Protein AF-A0A3C0Y3P7-F1 (afdb_monomer_lite)

pLDDT: mean 92.3, std 6.3, range [65.25, 98.69]

Secondary structure (DSSP, 8-state):
-PPPHHHHHHHHHHHHHTHHHHHHHHHHHHHHHTSPPHHHHS-HHHHHHHHTTS-HHHHHHHHTS---EEEEEE---SS-TTTGGGGTHHHHHHHHHHHTT-EEEEEEE-----HHHHTTS--

Radius of gyration: 20.38 Å; chains: 1; bounding box: 51×32×53 Å

Foldseek 3Di:
DDDDPVVVVVVVVCCVVCVVVVVVVVVVVVVVVPDDQPLVVDDPVVLCVVPVPDDPVLNCLCNPVVAAEAEDEAQADPPDPVRPVVPCVQVVVQVVLVVVSYGYDHPYYDHDDDCVVQVPHDD

Sequence (123 aa):
MALHSAVSDITARISERSRPTRSAYLEQLRAASTRAPSVDRMGCANLAHAVAGIPLDDRFKIVTQHAPNIGIVTAYNDMLSAHAPLQSYPALIKDEARKLGATAQVAGGVPAMCDGVTQGTSG

Structure (mmCIF, N/CA/C/O backbone):
data_AF-A0A3C0Y3P7-F1
#
_entry.id   AF-A0A3C0Y3P7-F1
#
loop_
_atom_site.group_PDB
_atom_site.id
_atom_site.type_symbol
_atom_site.label_atom_id
_atom_site.label_alt_id
_atom_site.label_comp_id
_atom_site.label_asym_id
_atom_site.label_entity_id
_atom_site.label_seq_id
_atom_site.pdbx_PDB_ins_code
_atom_site.Cartn_x
_atom_site.Cartn_y
_atom_site.Cartn_z
_atom_site.occupancy
_atom_site.B_iso_or_equiv
_atom_site.auth_seq_id
_atom_site.auth_comp_id
_atom_site.auth_asym_id
_atom_site.auth_atom_id
_atom_site.pdbx_PDB_model_num
ATOM 1 N N . MET A 1 1 ? -34.284 -4.972 5.396 1.00 65.25 1 MET A N 1
ATOM 2 C CA . MET A 1 1 ? -34.337 -4.724 6.855 1.00 65.25 1 MET A CA 1
ATOM 3 C C . MET A 1 1 ? -34.124 -3.240 7.092 1.00 65.25 1 MET A C 1
ATOM 5 O O . MET A 1 1 ? -33.280 -2.668 6.414 1.00 6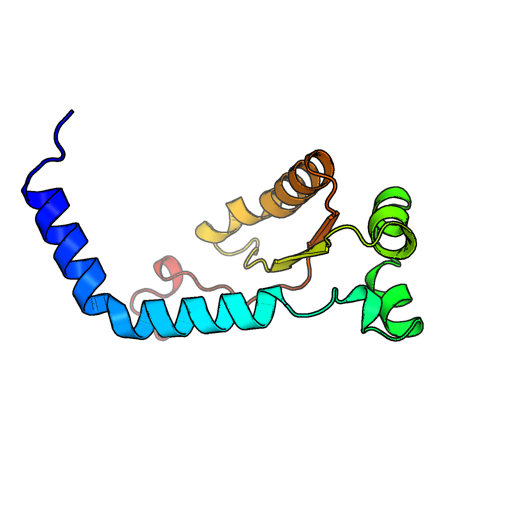5.25 1 MET A O 1
ATOM 9 N N . ALA A 1 2 ? -34.896 -2.618 7.984 1.00 82.50 2 ALA A N 1
ATOM 10 C CA . ALA A 1 2 ? -34.670 -1.225 8.367 1.00 82.50 2 ALA A CA 1
ATOM 11 C C . ALA A 1 2 ? -33.419 -1.124 9.257 1.00 82.50 2 ALA A C 1
ATOM 13 O O . ALA A 1 2 ? -33.200 -1.990 10.105 1.00 82.50 2 ALA A O 1
ATOM 14 N N . LEU A 1 3 ? -32.589 -0.098 9.042 1.00 89.69 3 LEU A N 1
ATOM 15 C CA . LEU A 1 3 ? -31.421 0.168 9.883 1.00 89.69 3 LEU A CA 1
ATOM 16 C C . LEU A 1 3 ? -31.889 0.550 11.299 1.00 89.69 3 LEU A C 1
ATOM 18 O O . LEU A 1 3 ? -32.868 1.278 11.447 1.00 89.69 3 LEU A O 1
ATOM 22 N N . HIS A 1 4 ? -31.188 0.094 12.339 1.00 97.06 4 HIS A N 1
ATOM 23 C CA . HIS A 1 4 ? -31.485 0.491 13.718 1.00 97.06 4 HIS A CA 1
ATOM 24 C C . HIS A 1 4 ? -31.336 2.016 13.876 1.00 97.06 4 HIS A C 1
ATOM 26 O O . HIS A 1 4 ? -30.327 2.578 13.446 1.00 97.06 4 HIS A O 1
ATOM 32 N N . SER A 1 5 ? -32.298 2.679 14.527 1.00 96.19 5 SER A N 1
ATOM 33 C CA . SER A 1 5 ? -32.368 4.150 14.633 1.00 96.19 5 SER A CA 1
ATOM 34 C C . SER A 1 5 ? -31.070 4.773 15.149 1.00 96.19 5 SER A C 1
ATOM 36 O O . SER A 1 5 ? -30.494 5.631 14.493 1.00 96.19 5 SER A O 1
ATOM 38 N N . ALA A 1 6 ? -30.526 4.242 16.246 1.00 97.38 6 ALA A N 1
ATOM 39 C CA . ALA A 1 6 ? -29.257 4.716 16.798 1.00 97.38 6 ALA A CA 1
ATOM 40 C C . ALA A 1 6 ? -28.087 4.670 15.792 1.00 97.38 6 ALA A C 1
ATOM 42 O O . ALA A 1 6 ? -27.268 5.584 15.764 1.00 97.38 6 ALA A O 1
ATOM 43 N N . VAL A 1 7 ? -28.005 3.634 14.946 1.00 97.50 7 VAL A N 1
ATOM 44 C CA . VAL A 1 7 ? -26.952 3.539 13.920 1.00 97.50 7 VAL A CA 1
ATOM 45 C C . VAL A 1 7 ? -27.159 4.625 12.868 1.00 97.50 7 VAL A C 1
ATOM 47 O O . VAL A 1 7 ? -26.206 5.315 12.521 1.00 97.50 7 VAL A O 1
ATOM 50 N N . SER A 1 8 ? -28.402 4.827 12.423 1.00 97.31 8 SER A N 1
ATOM 51 C CA . SER A 1 8 ? -28.755 5.888 11.473 1.00 97.31 8 SER A CA 1
ATOM 52 C C . SER A 1 8 ? -28.370 7.275 11.999 1.00 97.31 8 SER A C 1
ATOM 54 O O . SER A 1 8 ? -27.670 8.027 11.316 1.00 97.31 8 SER A O 1
ATOM 56 N N . ASP A 1 9 ? -28.754 7.590 13.236 1.00 97.88 9 ASP A N 1
ATOM 57 C CA . ASP A 1 9 ? -28.520 8.902 13.847 1.00 97.88 9 ASP A CA 1
ATOM 58 C C . ASP A 1 9 ? -27.023 9.172 14.059 1.00 97.88 9 ASP A C 1
ATOM 60 O O . ASP A 1 9 ? -26.519 10.267 13.786 1.00 97.88 9 ASP A O 1
ATOM 64 N N . ILE A 1 10 ? -26.275 8.156 14.502 1.00 98.12 10 ILE A N 1
ATOM 65 C CA . ILE A 1 10 ? -24.825 8.261 14.694 1.00 98.12 10 ILE A CA 1
ATOM 66 C C . ILE A 1 10 ? -24.112 8.436 13.352 1.00 98.12 10 ILE A C 1
ATOM 68 O O . ILE A 1 10 ? -23.232 9.296 13.251 1.00 98.12 10 ILE A O 1
ATOM 72 N N . THR A 1 11 ? -24.486 7.670 12.323 1.00 97.88 11 THR A N 1
ATOM 73 C CA . THR A 1 11 ? -23.920 7.816 10.977 1.00 97.88 11 THR A CA 1
ATOM 74 C C . THR A 1 11 ? -24.171 9.219 10.437 1.00 97.88 11 THR A C 1
ATOM 76 O O . THR A 1 11 ? -23.216 9.864 10.006 1.00 97.88 11 THR A O 1
ATOM 79 N N . ALA A 1 12 ? -25.400 9.736 10.543 1.00 97.94 12 ALA A N 1
ATOM 80 C CA . ALA A 1 12 ? -25.735 11.092 10.108 1.00 97.94 12 ALA A CA 1
ATOM 81 C C . ALA A 1 12 ? -24.883 12.151 10.827 1.00 97.94 12 ALA A C 1
ATOM 83 O O . ALA A 1 12 ? -24.303 13.032 10.188 1.00 97.94 12 ALA A O 1
ATOM 84 N N . ARG A 1 13 ? -24.718 12.018 12.148 1.00 98.50 13 ARG A N 1
ATOM 85 C CA . ARG A 1 13 ? -23.888 12.931 12.945 1.00 98.50 13 ARG A CA 1
ATOM 86 C C . ARG A 1 13 ? -22.411 12.892 12.543 1.00 98.50 13 ARG A C 1
ATOM 88 O O . ARG A 1 13 ? -21.764 13.939 12.502 1.00 98.50 13 ARG A O 1
ATOM 95 N N . ILE A 1 14 ? -21.863 11.709 12.254 1.00 98.50 14 ILE A N 1
ATOM 96 C CA . ILE A 1 14 ? -20.484 11.568 11.761 1.00 98.50 14 ILE A CA 1
ATOM 97 C C . ILE A 1 14 ? -20.357 12.204 10.376 1.00 98.50 14 ILE A C 1
ATOM 99 O O . ILE A 1 14 ? -19.423 12.973 10.157 1.00 98.50 14 ILE A O 1
ATOM 103 N N . SER A 1 15 ? -21.295 11.926 9.468 1.00 98.31 15 SER A N 1
ATOM 104 C CA . SER A 1 15 ? -21.297 12.488 8.117 1.00 98.31 15 SER A CA 1
ATOM 105 C C . SER A 1 15 ? -21.321 14.014 8.128 1.00 98.31 15 SER A C 1
ATOM 107 O O . SER A 1 15 ? -20.520 14.619 7.417 1.00 98.31 15 SER A O 1
ATOM 109 N N . GLU A 1 16 ? -22.168 14.631 8.957 1.00 98.56 16 GLU A N 1
ATOM 110 C CA . GLU A 1 16 ? -22.258 16.092 9.050 1.00 98.56 16 GLU A CA 1
ATOM 111 C C . GLU A 1 16 ? -20.983 16.698 9.646 1.00 98.56 16 GLU A C 1
ATOM 113 O O . GLU A 1 16 ? -20.352 17.563 9.039 1.00 98.56 16 GLU A O 1
ATOM 118 N N . ARG A 1 17 ? -20.514 16.173 10.786 1.00 98.56 17 ARG A N 1
ATOM 119 C CA . ARG A 1 17 ? -19.285 16.660 11.435 1.00 98.56 17 ARG A CA 1
ATOM 120 C C . ARG A 1 17 ? -18.053 16.524 10.534 1.00 98.56 17 ARG A C 1
ATOM 122 O O . ARG A 1 17 ? -17.166 17.372 10.567 1.00 98.56 17 ARG A O 1
ATOM 129 N N . SER A 1 18 ? -17.973 15.452 9.750 1.00 98.62 18 SER A N 1
ATOM 130 C CA . SER A 1 18 ? -16.846 15.186 8.852 1.00 98.62 18 SER A CA 1
ATOM 131 C C . SER A 1 18 ? -17.000 15.835 7.474 1.00 98.62 18 SER A C 1
ATOM 133 O O . SER A 1 18 ? -16.101 15.691 6.647 1.00 98.62 18 SER A O 1
ATOM 135 N N . ARG A 1 19 ? -18.102 16.543 7.193 1.00 98.69 19 ARG A N 1
ATOM 136 C CA . ARG A 1 19 ? -18.413 17.060 5.852 1.00 98.69 19 ARG A CA 1
ATOM 137 C C . ARG A 1 19 ? -17.297 17.930 5.256 1.00 98.69 19 ARG A C 1
ATOM 139 O O . ARG A 1 19 ? -16.937 17.666 4.104 1.00 98.69 19 ARG A O 1
ATOM 146 N N . PRO A 1 20 ? -16.683 18.887 5.985 1.00 98.44 20 PRO A N 1
ATOM 147 C CA . PRO A 1 20 ? -15.616 19.716 5.422 1.00 98.44 20 PRO A CA 1
ATOM 148 C C . PRO A 1 20 ? -14.358 18.905 5.080 1.00 98.44 20 PRO A C 1
ATOM 150 O O . PRO A 1 20 ? -13.857 18.977 3.959 1.00 98.44 20 PRO A O 1
ATOM 153 N N . THR A 1 21 ? -13.881 18.063 6.005 1.00 98.31 21 THR A N 1
ATOM 154 C CA . THR A 1 21 ? -12.651 17.275 5.812 1.00 98.31 21 THR A CA 1
ATOM 155 C C . THR A 1 21 ? -12.833 16.172 4.776 1.00 98.31 21 THR A C 1
ATOM 157 O O . THR A 1 21 ? -11.951 15.945 3.948 1.00 98.31 21 THR A O 1
ATOM 160 N N . ARG A 1 22 ? -14.003 15.522 4.754 1.00 98.31 22 ARG A N 1
ATOM 161 C CA . ARG A 1 22 ? -14.338 14.529 3.731 1.00 98.31 22 ARG A CA 1
ATOM 162 C C . ARG A 1 22 ? -14.400 15.160 2.345 1.00 98.31 22 ARG A C 1
ATOM 164 O O . ARG A 1 22 ? -13.911 14.548 1.401 1.00 98.31 22 ARG A O 1
ATOM 171 N N . SER A 1 23 ? -14.967 16.359 2.221 1.00 98.38 23 SER A N 1
ATOM 172 C CA . SER A 1 23 ? -15.044 17.064 0.936 1.00 98.38 23 SER A CA 1
ATOM 173 C C . SER A 1 23 ? -13.653 17.418 0.411 1.00 98.38 23 SER A C 1
ATOM 175 O O . SER A 1 23 ? -13.342 17.068 -0.725 1.00 98.38 23 SER A O 1
ATOM 177 N N . ALA A 1 24 ? -12.792 17.990 1.260 1.00 98.12 24 ALA A N 1
ATOM 178 C CA . ALA A 1 24 ? -11.406 18.298 0.903 1.00 98.12 24 ALA A CA 1
ATOM 179 C C . ALA A 1 24 ? -10.619 17.041 0.485 1.00 98.12 24 ALA A C 1
ATOM 181 O O . ALA A 1 24 ? -9.916 17.041 -0.524 1.00 98.12 24 ALA A O 1
ATOM 182 N N . TYR A 1 25 ? -10.783 15.932 1.212 1.00 97.81 25 TYR A N 1
ATOM 183 C CA . TYR A 1 25 ? -10.161 14.655 0.856 1.00 97.81 25 TYR A CA 1
ATOM 184 C C . TYR A 1 25 ? -10.635 14.130 -0.509 1.00 97.81 25 TYR A C 1
ATOM 186 O O . TYR A 1 25 ? -9.828 13.706 -1.335 1.00 97.81 25 TYR A O 1
ATOM 194 N N . LEU A 1 26 ? -11.944 14.173 -0.775 1.00 97.31 26 LEU A N 1
ATOM 195 C CA . LEU A 1 26 ? -12.498 13.725 -2.055 1.00 97.31 26 LEU A CA 1
ATOM 196 C C . LEU A 1 26 ? -12.049 14.609 -3.224 1.00 97.31 26 LEU A C 1
ATOM 198 O O . LEU A 1 26 ? -11.858 14.100 -4.326 1.00 97.31 26 LEU A O 1
ATOM 202 N N . GLU A 1 27 ? -11.862 15.908 -3.004 1.00 96.75 27 GLU A N 1
ATOM 203 C CA . GLU A 1 27 ? -11.303 16.813 -4.008 1.00 96.75 27 GLU A CA 1
ATOM 204 C C . GLU A 1 27 ? -9.858 16.444 -4.364 1.00 96.75 27 GLU A C 1
ATOM 206 O O . GLU A 1 27 ? -9.536 16.320 -5.547 1.00 96.75 27 GLU A O 1
ATOM 211 N N . GLN A 1 28 ? -9.022 1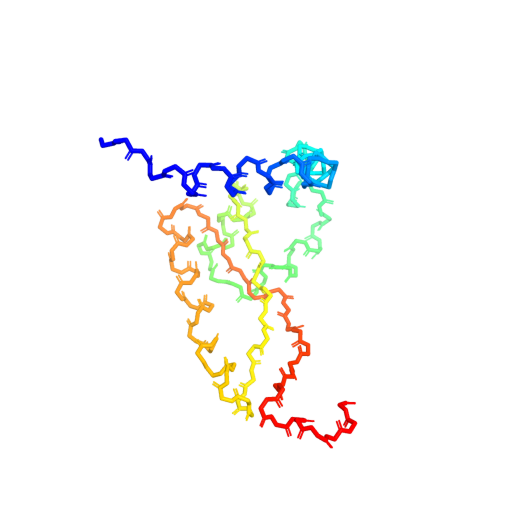6.147 -3.364 1.00 96.00 28 GLN A N 1
ATOM 212 C CA . GLN A 1 28 ? -7.662 15.648 -3.597 1.00 96.00 28 GLN A CA 1
ATOM 213 C C . GLN A 1 28 ? -7.662 14.339 -4.393 1.00 96.00 28 GLN A C 1
ATOM 215 O O . GLN A 1 28 ? -6.869 14.187 -5.322 1.00 96.00 28 GLN A O 1
ATOM 220 N N . LEU A 1 29 ? -8.574 13.408 -4.084 1.00 95.38 29 LEU A N 1
ATOM 221 C CA . LEU A 1 29 ? -8.707 12.163 -4.846 1.00 95.38 29 LEU A CA 1
ATOM 222 C C . LEU A 1 29 ? -9.114 12.412 -6.300 1.00 95.38 29 LEU A C 1
ATOM 224 O O . LEU A 1 29 ? -8.546 11.793 -7.198 1.00 95.38 29 LEU A O 1
ATOM 228 N N . ARG A 1 30 ? -10.059 13.326 -6.552 1.00 94.31 30 ARG A N 1
ATOM 229 C CA . ARG A 1 30 ? -10.450 13.693 -7.922 1.00 94.31 30 ARG A CA 1
ATOM 230 C C . ARG A 1 30 ? -9.268 14.281 -8.687 1.00 94.31 30 ARG A C 1
ATOM 232 O O . ARG A 1 30 ? -8.990 13.822 -9.791 1.00 94.31 30 ARG A O 1
ATOM 239 N N . ALA A 1 31 ? -8.532 15.213 -8.082 1.00 91.75 31 ALA A N 1
ATOM 240 C CA . ALA A 1 31 ? -7.340 15.801 -8.691 1.00 91.75 31 ALA A CA 1
ATOM 241 C C . ALA A 1 31 ? -6.237 14.758 -8.955 1.00 91.75 31 ALA A C 1
ATOM 243 O O . ALA A 1 31 ? -5.555 14.813 -9.975 1.00 91.75 31 ALA A O 1
ATOM 244 N N . ALA A 1 32 ? -6.070 13.778 -8.065 1.00 88.44 32 ALA A N 1
ATOM 245 C CA . ALA A 1 32 ? -5.115 12.690 -8.260 1.00 88.44 32 ALA A CA 1
ATOM 246 C C . ALA A 1 32 ? -5.559 11.705 -9.354 1.00 88.44 32 ALA A C 1
ATOM 248 O O . ALA A 1 32 ? -4.713 11.199 -10.087 1.00 88.44 32 ALA A O 1
ATOM 249 N N . SER A 1 33 ? -6.865 11.451 -9.488 1.00 87.88 33 SER A N 1
ATOM 250 C CA . SER A 1 33 ? -7.413 10.487 -10.454 1.00 87.88 33 SER A CA 1
ATOM 251 C C . SER A 1 33 ? -7.233 10.899 -11.915 1.00 87.88 33 SER A C 1
ATOM 253 O O . SER A 1 33 ? -7.188 10.041 -12.790 1.00 87.88 33 SER A O 1
ATOM 255 N N . THR A 1 34 ? -7.095 12.199 -12.185 1.00 84.88 34 THR A N 1
ATOM 256 C CA . THR A 1 34 ? -6.855 12.733 -13.534 1.00 84.88 34 THR A CA 1
ATOM 257 C C . THR A 1 34 ? -5.368 12.848 -13.870 1.00 84.88 34 THR A C 1
ATOM 259 O O . THR A 1 34 ? -5.007 13.240 -14.981 1.00 84.88 34 THR A O 1
ATOM 262 N N . ARG A 1 35 ? -4.477 12.514 -12.929 1.00 81.69 35 ARG A N 1
ATOM 263 C CA . ARG A 1 35 ? -3.032 12.568 -13.140 1.00 81.69 35 ARG A CA 1
ATOM 264 C C . ARG A 1 35 ? -2.597 11.392 -14.010 1.00 81.69 35 ARG A C 1
ATOM 266 O O . ARG A 1 35 ? -2.898 10.247 -13.692 1.00 81.69 35 ARG A O 1
ATOM 273 N N . ALA A 1 36 ? -1.817 11.674 -15.054 1.00 80.50 36 ALA A N 1
ATOM 274 C CA . ALA A 1 36 ? -1.252 10.625 -15.899 1.00 80.50 36 ALA A CA 1
ATOM 275 C C . ALA A 1 36 ? -0.479 9.579 -15.060 1.00 80.50 36 ALA A C 1
ATOM 277 O O . ALA A 1 36 ? 0.136 9.944 -14.039 1.00 80.50 36 ALA A O 1
ATOM 278 N N . PRO A 1 37 ? -0.471 8.300 -15.470 1.00 78.94 37 PRO A N 1
ATOM 279 C CA . PRO A 1 37 ? 0.350 7.260 -14.859 1.00 78.94 37 PRO A CA 1
ATOM 280 C C . PRO A 1 37 ? 1.804 7.703 -14.644 1.00 78.94 37 PRO A C 1
ATOM 282 O O . PRO A 1 37 ? 2.340 8.553 -15.356 1.00 78.94 37 PRO A O 1
ATOM 285 N N . SER A 1 38 ? 2.459 7.166 -13.612 1.00 76.25 38 SER A N 1
ATOM 286 C CA . SER A 1 38 ? 3.862 7.504 -13.327 1.00 76.25 38 SER A CA 1
ATOM 287 C C . SER A 1 38 ? 4.789 7.111 -14.477 1.00 76.25 38 SER A C 1
ATOM 289 O O . SER A 1 38 ? 5.706 7.868 -14.778 1.00 76.25 38 SER A O 1
ATOM 291 N N . VAL A 1 39 ? 4.511 5.987 -15.144 1.00 79.06 39 VAL A N 1
ATOM 292 C CA . VAL A 1 39 ? 5.283 5.487 -16.293 1.00 79.06 39 VAL A CA 1
ATOM 293 C C . VAL A 1 39 ? 5.347 6.494 -17.444 1.00 79.06 39 VAL A C 1
ATOM 295 O O . VAL A 1 39 ? 6.413 6.667 -18.019 1.00 79.06 39 VAL A O 1
ATOM 298 N N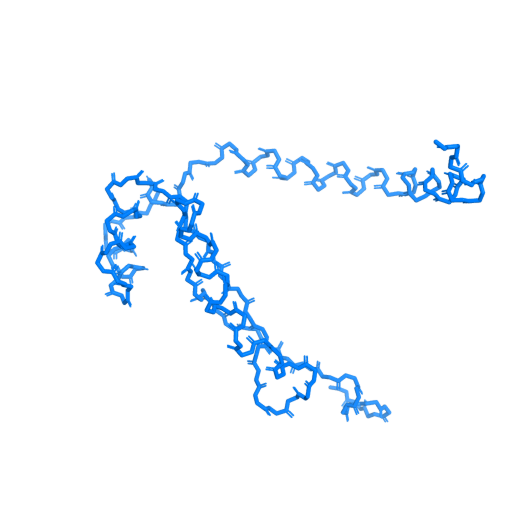 . ASP A 1 40 ? 4.272 7.252 -17.681 1.00 80.44 40 ASP A N 1
ATOM 299 C CA . ASP A 1 40 ? 4.205 8.270 -18.742 1.00 80.44 40 ASP A CA 1
ATOM 300 C C . ASP A 1 40 ? 4.934 9.572 -18.374 1.00 80.44 40 ASP A C 1
ATOM 302 O O . ASP A 1 40 ? 5.164 10.436 -19.217 1.00 80.44 40 ASP A O 1
ATOM 306 N N . ARG A 1 41 ? 5.270 9.751 -17.090 1.00 80.50 41 ARG A N 1
ATOM 307 C CA . ARG A 1 41 ? 5.871 10.983 -16.551 1.00 80.50 41 ARG A CA 1
ATOM 308 C C . ARG A 1 41 ? 7.322 10.813 -16.109 1.00 80.50 41 ARG A C 1
ATOM 310 O O . ARG A 1 41 ? 7.963 11.799 -15.752 1.00 80.50 41 ARG A O 1
ATOM 317 N N . MET A 1 42 ? 7.831 9.585 -16.063 1.00 82.56 42 MET A N 1
ATOM 318 C CA . MET A 1 42 ? 9.190 9.278 -15.620 1.00 82.56 42 MET A CA 1
ATOM 319 C C . MET A 1 42 ? 10.146 9.222 -16.813 1.00 82.56 42 MET A C 1
ATOM 321 O O . MET A 1 42 ? 9.836 8.636 -17.842 1.00 82.56 42 MET A O 1
ATOM 325 N N . GLY A 1 43 ? 11.348 9.785 -16.661 1.00 86.00 43 GLY A N 1
ATOM 326 C CA . GLY A 1 43 ? 12.418 9.582 -17.640 1.00 86.00 43 GLY A CA 1
ATOM 327 C C . GLY A 1 43 ? 12.843 8.110 -17.713 1.00 86.00 43 GLY A C 1
ATOM 328 O O . GLY A 1 43 ? 12.774 7.393 -16.711 1.00 86.00 43 GLY A O 1
ATOM 329 N N . CYS A 1 44 ? 13.334 7.673 -18.876 1.00 85.75 44 CYS A N 1
ATOM 330 C CA . CYS A 1 44 ? 13.662 6.268 -19.153 1.00 85.75 44 CYS A CA 1
ATOM 331 C C . CYS A 1 44 ? 14.585 5.631 -18.101 1.00 85.75 44 CYS A C 1
ATOM 333 O O . CYS A 1 44 ? 14.363 4.491 -17.704 1.00 85.75 44 CYS A O 1
ATOM 335 N N . ALA A 1 45 ? 15.582 6.373 -17.604 1.00 88.62 45 ALA A N 1
ATOM 336 C CA . ALA A 1 45 ? 16.485 5.894 -16.556 1.00 88.62 45 ALA A CA 1
ATOM 337 C C . ALA A 1 45 ? 15.742 5.592 -15.241 1.00 88.62 45 ALA A C 1
ATOM 339 O O . ALA A 1 45 ? 15.919 4.525 -14.656 1.00 88.62 45 ALA A O 1
ATOM 340 N N . ASN A 1 46 ? 14.851 6.488 -14.809 1.00 88.62 46 ASN A N 1
ATOM 341 C CA . ASN A 1 46 ? 14.075 6.305 -13.581 1.00 88.62 46 ASN A CA 1
ATOM 342 C C . ASN A 1 46 ? 13.137 5.101 -13.695 1.00 88.62 46 ASN A C 1
ATOM 344 O O . ASN A 1 46 ? 13.015 4.325 -12.747 1.00 88.62 46 ASN A O 1
ATOM 348 N N . LEU A 1 47 ? 12.495 4.929 -14.855 1.00 88.19 47 LEU A N 1
ATOM 349 C CA . LEU A 1 47 ? 11.632 3.777 -15.101 1.00 88.19 47 LEU A CA 1
ATOM 350 C C . LEU A 1 47 ? 12.438 2.473 -15.090 1.00 88.19 47 LEU A C 1
ATOM 352 O O . LEU A 1 47 ? 12.025 1.524 -14.430 1.00 88.19 47 LEU A O 1
ATOM 356 N N . ALA A 1 48 ? 13.606 2.444 -15.741 1.00 89.56 48 ALA A N 1
ATOM 357 C CA . ALA A 1 48 ? 14.480 1.273 -15.770 1.00 89.56 48 ALA A CA 1
ATOM 358 C C . ALA A 1 48 ? 14.905 0.833 -14.361 1.00 89.56 48 ALA A C 1
ATOM 360 O O . ALA A 1 48 ? 14.787 -0.347 -14.030 1.00 89.56 48 ALA A O 1
ATOM 361 N N . HIS A 1 49 ? 15.319 1.771 -13.503 1.00 91.50 49 HIS A N 1
ATOM 362 C CA . HIS A 1 49 ? 15.659 1.465 -12.111 1.00 91.50 49 HIS A CA 1
ATOM 363 C C . HIS A 1 49 ? 14.455 0.945 -11.314 1.00 91.50 49 HIS A C 1
ATOM 365 O O . HIS A 1 49 ? 14.590 -0.026 -10.571 1.00 91.50 49 HIS A O 1
ATOM 371 N N . ALA A 1 50 ? 13.271 1.533 -11.508 1.00 89.62 50 ALA A N 1
ATOM 372 C CA . ALA A 1 50 ? 12.054 1.153 -10.790 1.00 89.62 50 ALA A CA 1
ATOM 373 C C . ALA A 1 50 ? 11.529 -0.257 -11.127 1.00 89.62 50 ALA A C 1
ATOM 375 O O . ALA A 1 50 ? 10.708 -0.792 -10.386 1.00 89.62 50 ALA A O 1
ATOM 376 N N . VAL A 1 51 ? 11.966 -0.860 -12.238 1.00 92.25 51 VAL A N 1
ATOM 377 C CA . VAL A 1 51 ? 11.493 -2.182 -12.699 1.00 92.25 51 VAL A CA 1
ATOM 378 C C . VAL A 1 51 ? 12.621 -3.201 -12.893 1.00 92.25 51 VAL A C 1
ATOM 380 O O . VAL A 1 51 ? 12.391 -4.316 -13.370 1.00 92.25 51 VAL A O 1
ATOM 383 N N . ALA A 1 52 ? 13.857 -2.852 -12.534 1.00 92.38 52 ALA A N 1
ATOM 384 C CA . ALA A 1 52 ? 15.007 -3.734 -12.719 1.00 92.38 52 ALA A CA 1
ATOM 385 C C . ALA A 1 52 ? 14.899 -5.016 -11.875 1.00 92.38 52 ALA A C 1
ATOM 387 O O . ALA A 1 52 ? 15.252 -6.093 -12.349 1.00 92.38 52 ALA A O 1
ATOM 388 N N . GLY A 1 53 ? 14.371 -4.912 -10.651 1.00 91.88 53 GLY A N 1
ATOM 389 C CA . GLY A 1 53 ? 14.316 -6.017 -9.687 1.00 91.88 53 GLY A CA 1
ATOM 390 C C . GLY A 1 53 ? 13.044 -6.872 -9.708 1.00 91.88 53 GLY A C 1
ATOM 391 O O . GLY A 1 53 ? 12.924 -7.772 -8.881 1.00 91.88 53 GLY A O 1
ATOM 392 N N . ILE A 1 54 ? 12.080 -6.596 -10.592 1.00 92.75 54 ILE A N 1
ATOM 393 C CA . ILE A 1 54 ? 10.807 -7.338 -10.642 1.00 92.75 54 ILE A CA 1
ATOM 394 C C . ILE A 1 54 ? 10.818 -8.438 -11.715 1.00 92.75 54 ILE A C 1
ATOM 396 O O . ILE A 1 54 ? 11.619 -8.357 -12.653 1.00 92.75 54 ILE A O 1
ATOM 400 N N . PRO A 1 55 ? 9.926 -9.448 -11.612 1.00 93.31 55 PRO A N 1
ATOM 401 C CA . PRO A 1 55 ? 9.763 -10.474 -12.640 1.00 93.31 55 PRO A CA 1
ATOM 402 C C . PRO A 1 55 ? 9.540 -9.881 -14.035 1.00 93.31 55 PRO A C 1
ATOM 404 O O . PRO A 1 55 ? 8.932 -8.818 -14.174 1.00 93.31 55 PRO A O 1
ATOM 407 N N . LEU A 1 56 ? 10.001 -10.586 -15.072 1.00 92.31 56 LEU A N 1
ATOM 408 C CA . LEU A 1 56 ? 9.925 -10.110 -16.457 1.00 92.31 56 LEU A CA 1
ATOM 409 C C . LEU A 1 56 ? 8.484 -9.794 -16.888 1.00 92.31 56 LEU A C 1
ATOM 411 O O . LEU A 1 56 ? 8.245 -8.751 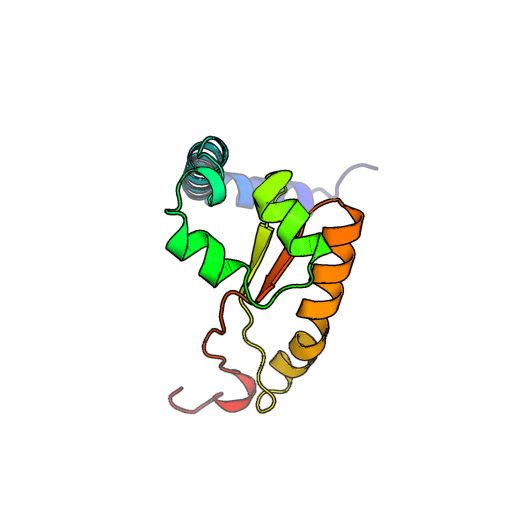-17.492 1.00 92.31 56 LEU A O 1
ATOM 415 N N . ASP A 1 57 ? 7.529 -10.643 -16.511 1.00 92.81 57 ASP A N 1
ATOM 416 C CA . ASP A 1 57 ? 6.112 -10.445 -16.830 1.00 92.81 57 ASP A CA 1
ATOM 417 C C . ASP A 1 57 ? 5.544 -9.185 -16.164 1.00 92.81 57 ASP A C 1
ATOM 419 O O . ASP A 1 57 ? 4.831 -8.408 -16.800 1.00 92.81 57 ASP A O 1
ATOM 423 N N . ASP A 1 58 ? 5.904 -8.932 -14.900 1.00 93.56 58 ASP A N 1
ATOM 424 C CA . ASP A 1 58 ? 5.502 -7.712 -14.194 1.00 93.56 58 ASP A CA 1
ATOM 425 C C . ASP A 1 58 ? 6.153 -6.479 -14.846 1.00 93.56 58 ASP A C 1
ATOM 427 O O . ASP A 1 58 ? 5.504 -5.451 -15.029 1.00 93.56 58 ASP A O 1
ATOM 431 N N . ARG A 1 59 ? 7.417 -6.581 -15.277 1.00 92.88 59 ARG A N 1
ATOM 432 C CA . ARG A 1 59 ? 8.098 -5.509 -16.019 1.00 92.88 59 ARG A CA 1
ATOM 433 C C . ARG A 1 59 ? 7.387 -5.184 -17.329 1.00 92.88 59 ARG A C 1
ATOM 435 O O . ARG A 1 59 ? 7.192 -4.007 -17.624 1.00 92.88 59 ARG A O 1
ATOM 442 N N . PHE A 1 60 ? 6.989 -6.197 -18.094 1.00 92.00 60 PHE A N 1
ATOM 443 C CA . PHE A 1 60 ? 6.260 -6.010 -19.347 1.00 92.00 60 PHE A CA 1
ATOM 444 C C . PHE A 1 60 ? 4.898 -5.339 -19.119 1.00 92.00 60 PHE A C 1
ATOM 446 O O . PHE A 1 60 ? 4.553 -4.387 -19.823 1.00 92.00 60 PHE A O 1
ATOM 453 N N . LYS A 1 61 ? 4.159 -5.764 -18.084 1.00 92.25 61 LYS A N 1
ATOM 454 C CA . LYS A 1 61 ? 2.897 -5.125 -17.677 1.00 92.25 61 LYS A CA 1
ATOM 455 C C . LYS A 1 61 ? 3.076 -3.633 -17.389 1.00 92.25 61 LYS A C 1
ATOM 457 O O . LYS A 1 61 ? 2.289 -2.820 -17.862 1.00 92.25 61 LYS A O 1
ATOM 462 N N . ILE A 1 62 ? 4.127 -3.262 -16.659 1.00 91.06 62 ILE A N 1
ATOM 463 C CA . ILE A 1 62 ? 4.382 -1.860 -16.302 1.00 91.06 62 ILE A CA 1
ATOM 464 C C . ILE A 1 62 ? 4.832 -1.043 -17.517 1.00 91.06 62 ILE A C 1
ATOM 466 O O . ILE A 1 62 ? 4.269 0.012 -17.785 1.00 91.06 62 ILE A O 1
ATOM 470 N N . VAL A 1 63 ? 5.862 -1.501 -18.232 1.00 90.56 63 VAL A N 1
ATOM 471 C CA . VAL A 1 63 ? 6.558 -0.682 -19.241 1.00 90.56 63 VAL A CA 1
ATOM 472 C C . VAL A 1 63 ? 5.850 -0.699 -20.592 1.00 90.56 63 VAL A C 1
ATOM 474 O O . VAL A 1 63 ? 5.871 0.303 -21.291 1.00 90.56 63 VAL A O 1
ATOM 477 N N . THR A 1 64 ? 5.247 -1.823 -20.983 1.00 89.06 64 THR A N 1
ATOM 478 C CA . THR A 1 64 ? 4.641 -1.975 -22.315 1.00 89.06 64 THR A CA 1
ATOM 479 C C . THR A 1 64 ? 3.127 -1.848 -22.274 1.00 89.06 64 THR A C 1
ATOM 481 O O . THR A 1 64 ? 2.546 -1.214 -23.147 1.00 89.06 64 THR A O 1
ATOM 484 N N . GLN A 1 65 ? 2.475 -2.436 -21.270 1.00 89.81 65 GLN A N 1
ATOM 485 C CA . GLN A 1 65 ? 1.011 -2.385 -21.156 1.00 89.81 65 GLN A CA 1
ATOM 486 C C . GLN A 1 65 ? 0.512 -1.191 -20.335 1.00 89.81 65 GLN A C 1
ATOM 488 O O . GLN A 1 65 ? -0.690 -0.948 -20.296 1.00 89.81 65 GLN A O 1
ATOM 493 N N . HIS A 1 66 ? 1.420 -0.467 -19.670 1.00 89.50 66 HIS A N 1
ATOM 494 C CA . HIS A 1 66 ? 1.109 0.661 -18.787 1.00 89.50 66 HIS A CA 1
ATOM 495 C C . HIS A 1 66 ? 0.064 0.283 -17.721 1.00 89.50 66 HIS A C 1
ATOM 497 O O . HIS A 1 66 ? -0.761 1.097 -17.300 1.00 89.50 66 HIS A O 1
ATOM 503 N N . ALA A 1 67 ? 0.097 -0.979 -17.280 1.00 91.31 67 ALA A N 1
ATOM 504 C CA . ALA A 1 67 ? -0.801 -1.491 -16.262 1.00 91.31 67 ALA A CA 1
ATOM 505 C C . ALA A 1 67 ? -0.531 -0.810 -14.905 1.00 91.31 67 ALA A C 1
ATOM 507 O O . ALA A 1 67 ? 0.606 -0.408 -14.625 1.00 91.31 67 ALA A O 1
ATOM 508 N N . PRO A 1 68 ? -1.543 -0.696 -14.022 1.00 90.94 68 PRO A N 1
ATOM 509 C CA . PRO A 1 68 ? -1.358 -0.101 -12.704 1.00 90.94 68 PRO A CA 1
ATOM 510 C C . PRO A 1 68 ? -0.262 -0.803 -11.895 1.00 90.94 68 PRO A C 1
ATOM 512 O O . PRO A 1 68 ? -0.265 -2.026 -11.762 1.00 90.94 68 PRO A O 1
ATOM 515 N N . ASN A 1 69 ? 0.634 -0.013 -11.299 1.00 92.81 69 ASN A N 1
ATOM 516 C CA . ASN A 1 69 ? 1.681 -0.495 -10.400 1.00 92.81 69 ASN A CA 1
ATOM 517 C C . ASN A 1 69 ? 1.505 0.102 -8.999 1.00 92.81 69 ASN A C 1
ATOM 519 O O . ASN A 1 69 ? 1.656 1.310 -8.805 1.00 92.81 69 ASN A O 1
ATOM 523 N N . ILE A 1 70 ? 1.187 -0.746 -8.025 1.00 93.81 70 ILE A N 1
ATOM 524 C CA . ILE A 1 70 ? 0.828 -0.352 -6.661 1.00 93.81 70 ILE A CA 1
ATOM 525 C C . ILE A 1 70 ? 2.075 -0.339 -5.771 1.00 93.81 70 ILE A C 1
ATOM 527 O O . ILE A 1 70 ? 2.784 -1.339 -5.649 1.00 93.81 70 ILE A O 1
ATOM 531 N N . GLY A 1 71 ? 2.327 0.787 -5.104 1.00 95.00 71 GLY A N 1
ATOM 532 C CA . GLY A 1 71 ? 3.355 0.888 -4.070 1.00 95.00 71 GLY A CA 1
ATOM 533 C C . GLY A 1 71 ? 2.850 0.357 -2.728 1.00 95.00 71 GLY A C 1
ATOM 534 O O . GLY A 1 71 ? 1.838 0.825 -2.215 1.00 95.00 71 GLY A O 1
ATOM 535 N N . ILE A 1 72 ? 3.570 -0.596 -2.145 1.00 97.38 72 ILE A N 1
ATOM 536 C CA . ILE A 1 72 ? 3.329 -1.140 -0.808 1.00 97.38 72 ILE A CA 1
ATOM 537 C C . ILE A 1 72 ? 4.286 -0.438 0.154 1.00 97.38 72 ILE A C 1
ATOM 539 O O . ILE A 1 72 ? 5.505 -0.547 0.011 1.00 97.38 72 ILE A O 1
ATOM 543 N N . VAL A 1 73 ? 3.731 0.264 1.137 1.00 97.56 73 VAL A N 1
ATOM 544 C CA . VAL A 1 73 ? 4.478 0.844 2.258 1.00 97.56 73 VAL A CA 1
ATOM 545 C C . VAL A 1 73 ? 4.192 -0.006 3.485 1.00 97.56 73 VAL A C 1
ATOM 547 O O . VAL A 1 73 ? 3.029 -0.212 3.828 1.00 97.56 73 VAL A O 1
ATOM 550 N N . THR A 1 74 ? 5.236 -0.542 4.115 1.00 97.31 74 THR A N 1
ATOM 551 C CA . THR A 1 74 ? 5.089 -1.486 5.230 1.00 97.31 74 THR A CA 1
ATOM 552 C C . THR A 1 74 ? 5.772 -0.982 6.494 1.00 97.31 74 THR A C 1
ATOM 554 O O . THR A 1 74 ? 6.850 -0.402 6.437 1.00 97.31 74 THR A O 1
ATOM 557 N N . ALA A 1 75 ? 5.153 -1.236 7.643 1.00 96.94 75 ALA A N 1
ATOM 558 C CA . ALA A 1 75 ? 5.769 -1.052 8.954 1.00 96.94 75 ALA A CA 1
ATOM 559 C C . ALA A 1 75 ? 6.331 -2.376 9.505 1.00 96.94 75 ALA A C 1
ATOM 561 O O . ALA A 1 75 ? 6.563 -2.488 10.707 1.00 96.94 75 ALA A O 1
ATOM 562 N N . TYR A 1 76 ? 6.470 -3.412 8.667 1.00 96.50 76 TYR A N 1
ATOM 563 C CA . TYR A 1 76 ? 6.994 -4.706 9.099 1.00 96.50 76 TYR A CA 1
ATOM 564 C C . TYR A 1 76 ? 8.365 -4.550 9.761 1.00 96.50 76 TYR A C 1
ATOM 566 O O . TYR A 1 76 ? 9.283 -3.953 9.203 1.00 96.50 76 TYR A O 1
ATOM 574 N N . ASN A 1 77 ? 8.480 -5.144 10.938 1.00 93.88 77 ASN A N 1
ATOM 575 C CA . ASN A 1 77 ? 9.723 -5.457 11.614 1.00 93.88 77 ASN A CA 1
ATOM 576 C C . ASN A 1 77 ? 9.483 -6.724 12.442 1.00 93.88 77 ASN A C 1
ATOM 578 O O . ASN A 1 77 ? 8.341 -7.057 12.771 1.00 93.88 77 ASN A O 1
ATOM 582 N N . ASP A 1 78 ? 10.561 -7.421 12.756 1.00 93.25 78 ASP A N 1
ATOM 583 C CA . ASP A 1 78 ? 10.586 -8.657 13.537 1.00 93.25 78 ASP A CA 1
ATOM 584 C C . ASP A 1 78 ? 10.560 -8.421 15.057 1.00 93.25 78 ASP A C 1
ATOM 586 O O . ASP A 1 78 ? 10.304 -9.350 15.819 1.00 93.25 78 ASP A O 1
ATOM 590 N N . MET A 1 79 ? 10.777 -7.181 15.506 1.00 91.44 79 MET A N 1
ATOM 591 C CA . MET A 1 79 ? 10.830 -6.822 16.924 1.00 91.44 79 MET A CA 1
ATOM 592 C C . MET A 1 79 ? 9.450 -6.701 17.584 1.00 91.44 79 MET A C 1
ATOM 594 O O . MET A 1 79 ? 9.272 -7.099 18.736 1.00 91.44 79 MET A O 1
ATOM 598 N N . LEU A 1 80 ? 8.476 -6.100 16.896 1.00 92.50 80 LEU A N 1
ATOM 599 C CA . LEU A 1 80 ? 7.182 -5.730 17.469 1.00 92.50 80 LEU A CA 1
ATOM 600 C C . LEU A 1 80 ? 6.107 -6.743 17.070 1.00 92.50 80 LEU A C 1
ATOM 602 O O . LEU A 1 80 ? 5.759 -6.871 15.897 1.00 92.50 80 LEU A O 1
ATOM 606 N N . SER A 1 81 ? 5.508 -7.414 18.055 1.00 93.00 81 SER A N 1
ATOM 607 C CA . SER A 1 81 ? 4.504 -8.469 17.835 1.00 93.00 81 SER A CA 1
ATOM 608 C C . SER A 1 81 ? 3.319 -8.025 16.966 1.00 93.00 81 SER A C 1
ATOM 610 O O . SER A 1 81 ? 2.870 -8.782 16.109 1.00 93.00 81 SER A O 1
ATOM 612 N N . ALA A 1 82 ? 2.856 -6.780 17.118 1.00 92.44 82 ALA A N 1
ATOM 613 C CA . ALA A 1 82 ? 1.779 -6.208 16.306 1.00 92.44 82 ALA A CA 1
ATOM 614 C C . ALA A 1 82 ? 2.144 -6.054 14.814 1.00 92.44 82 ALA A C 1
ATOM 616 O O . ALA A 1 82 ? 1.258 -5.982 13.964 1.00 92.44 82 ALA A O 1
ATOM 617 N N . HIS A 1 83 ? 3.439 -6.022 14.489 1.00 95.31 83 HIS A N 1
ATOM 618 C CA . HIS A 1 83 ? 3.953 -5.837 13.132 1.00 95.31 83 HIS A CA 1
ATOM 619 C C . HIS A 1 83 ? 4.335 -7.159 12.459 1.00 95.31 83 HIS A C 1
ATOM 621 O O . HIS A 1 83 ? 4.409 -7.203 11.231 1.00 95.31 83 HIS A O 1
ATOM 627 N N . ALA A 1 84 ? 4.505 -8.243 13.223 1.00 93.94 84 ALA A N 1
ATOM 628 C CA . ALA A 1 84 ? 4.828 -9.566 12.691 1.00 93.94 84 ALA A CA 1
ATOM 629 C C . ALA A 1 84 ? 3.856 -10.054 11.589 1.00 93.94 84 ALA A C 1
ATOM 631 O O . ALA A 1 84 ? 4.337 -10.553 10.568 1.00 93.94 84 ALA A O 1
ATOM 632 N N . PRO A 1 85 ? 2.519 -9.848 11.678 1.00 91.12 85 PRO A N 1
ATOM 633 C CA . PRO A 1 85 ? 1.601 -10.251 10.607 1.00 91.12 85 PRO A CA 1
ATOM 634 C C . PRO A 1 85 ? 1.882 -9.579 9.254 1.00 91.12 85 PRO A C 1
ATOM 636 O O . PRO A 1 85 ? 1.540 -10.126 8.207 1.00 91.12 85 PRO A O 1
ATOM 639 N N . LEU A 1 86 ? 2.534 -8.409 9.251 1.00 96.25 86 LEU A N 1
ATOM 640 C CA . LEU A 1 86 ? 2.829 -7.655 8.031 1.00 96.25 86 LEU A CA 1
ATOM 641 C C . LEU A 1 86 ? 3.912 -8.315 7.164 1.00 96.25 86 LEU A C 1
ATOM 643 O O . LEU A 1 86 ? 4.070 -7.915 6.012 1.00 96.25 86 LEU A O 1
ATOM 647 N N . GLN A 1 87 ? 4.640 -9.316 7.673 1.00 96.50 87 GLN A N 1
ATOM 648 C CA . GLN A 1 87 ? 5.696 -10.011 6.928 1.00 96.50 87 GLN A CA 1
ATOM 649 C C . GLN A 1 87 ? 5.178 -10.640 5.627 1.00 96.50 87 GLN A C 1
ATOM 651 O O . GLN A 1 87 ? 5.812 -10.535 4.576 1.00 96.50 87 GLN A O 1
ATOM 656 N N . SER A 1 88 ? 4.025 -11.310 5.694 1.00 96.25 88 SER A N 1
ATOM 657 C CA . SER A 1 88 ? 3.481 -12.110 4.589 1.00 96.25 88 SER A CA 1
ATOM 658 C C . SER A 1 88 ? 2.587 -11.302 3.646 1.00 96.25 88 SER A C 1
ATOM 660 O O . SER A 1 88 ? 2.398 -11.673 2.484 1.00 96.25 88 SER A O 1
ATOM 662 N N . TYR A 1 89 ? 2.066 -10.165 4.109 1.00 96.38 89 TYR A N 1
ATOM 663 C CA . TYR A 1 89 ? 1.086 -9.369 3.373 1.00 96.38 89 TYR A CA 1
ATOM 664 C C . TYR A 1 89 ? 1.596 -8.848 2.026 1.00 96.38 89 TYR A C 1
ATOM 666 O O . TYR A 1 89 ? 0.837 -8.921 1.061 1.00 96.38 89 TYR A O 1
ATOM 674 N N . PRO A 1 90 ? 2.857 -8.393 1.872 1.00 96.75 90 PRO A N 1
ATOM 675 C CA . PRO A 1 90 ? 3.352 -7.972 0.569 1.00 96.75 90 PRO A CA 1
ATOM 676 C C . PRO A 1 90 ? 3.244 -9.054 -0.506 1.00 96.75 90 PRO A C 1
ATOM 678 O O . PRO A 1 90 ? 2.970 -8.726 -1.657 1.00 96.75 90 PRO A O 1
ATOM 681 N N . ALA A 1 91 ? 3.440 -10.331 -0.162 1.00 96.06 91 ALA A N 1
ATOM 682 C CA . ALA A 1 91 ? 3.297 -11.424 -1.122 1.00 96.06 91 ALA A CA 1
ATOM 683 C C . ALA A 1 91 ? 1.828 -11.623 -1.528 1.00 96.06 91 ALA A C 1
ATOM 685 O O . ALA A 1 91 ? 1.539 -11.704 -2.721 1.00 96.06 91 ALA A O 1
ATOM 686 N N . LEU A 1 92 ? 0.911 -11.608 -0.555 1.00 97.06 92 LEU A N 1
ATOM 687 C CA . LEU A 1 92 ? -0.533 -11.720 -0.791 1.00 97.06 92 LEU A CA 1
ATOM 688 C C . LEU A 1 92 ? -1.068 -10.563 -1.645 1.00 97.06 92 LEU A C 1
ATOM 690 O O . LEU A 1 92 ? -1.794 -10.785 -2.609 1.00 97.06 92 LEU A O 1
ATOM 694 N N . ILE A 1 93 ? -0.656 -9.328 -1.341 1.00 97.00 93 ILE A N 1
ATOM 695 C CA . ILE A 1 93 ? -1.049 -8.132 -2.099 1.00 97.00 93 ILE A CA 1
ATOM 696 C C . ILE A 1 93 ? -0.553 -8.225 -3.546 1.00 97.00 93 ILE A C 1
ATOM 698 O O . ILE A 1 93 ? -1.293 -7.905 -4.474 1.00 97.00 93 ILE A O 1
ATOM 702 N N . LYS A 1 94 ? 0.694 -8.666 -3.755 1.00 96.88 94 LYS A N 1
ATOM 703 C CA . LYS A 1 94 ? 1.264 -8.840 -5.100 1.00 96.88 94 LYS A CA 1
ATOM 704 C C . LYS A 1 94 ? 0.522 -9.898 -5.906 1.00 96.88 94 LYS A C 1
ATOM 706 O O . LYS A 1 94 ? 0.286 -9.686 -7.091 1.00 96.88 94 LYS A O 1
ATOM 711 N N . ASP A 1 95 ? 0.189 -11.023 -5.286 1.00 97.44 95 ASP A N 1
ATOM 712 C CA . ASP A 1 95 ? -0.578 -12.088 -5.930 1.00 97.44 95 ASP A CA 1
ATOM 713 C C . ASP A 1 95 ? -1.960 -11.592 -6.373 1.00 97.44 95 ASP A C 1
ATOM 715 O O . ASP A 1 95 ? -2.330 -11.723 -7.539 1.00 97.44 95 ASP A O 1
ATOM 719 N N . GLU A 1 96 ? -2.683 -10.918 -5.479 1.00 97.94 96 GLU A N 1
ATOM 720 C CA . GLU A 1 96 ? -4.019 -10.412 -5.787 1.00 97.94 96 GLU A CA 1
ATOM 721 C C . GLU A 1 96 ? -3.999 -9.304 -6.847 1.00 97.94 96 GLU A C 1
ATOM 723 O O . GLU A 1 96 ? -4.799 -9.322 -7.783 1.00 97.94 96 GLU A O 1
ATOM 728 N N . ALA A 1 97 ? -3.028 -8.386 -6.778 1.00 97.31 97 ALA A N 1
ATOM 729 C CA . ALA A 1 97 ? -2.838 -7.369 -7.809 1.00 97.31 97 ALA A CA 1
ATOM 730 C C . ALA A 1 97 ? -2.667 -8.008 -9.197 1.00 97.31 97 ALA A C 1
ATOM 732 O O . ALA A 1 97 ? -3.299 -7.567 -10.158 1.00 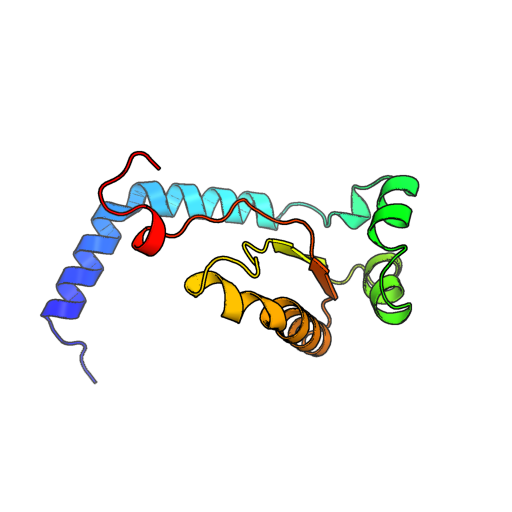97.31 97 ALA A O 1
ATOM 733 N N . ARG A 1 98 ? -1.884 -9.093 -9.299 1.00 96.69 98 ARG A N 1
ATOM 734 C CA . ARG A 1 98 ? -1.655 -9.793 -10.572 1.00 96.69 98 ARG A CA 1
ATOM 735 C C . ARG A 1 98 ? -2.917 -10.424 -11.141 1.00 96.69 98 ARG A C 1
ATOM 737 O O . ARG A 1 98 ? -3.101 -10.339 -12.358 1.00 96.69 98 ARG A O 1
ATOM 744 N N . LYS A 1 99 ? -3.779 -11.010 -10.302 1.00 97.31 99 LYS A N 1
ATOM 745 C CA . LYS A 1 99 ? -5.079 -11.568 -10.730 1.00 97.31 99 LYS A CA 1
ATOM 746 C C . LYS A 1 99 ? -5.993 -10.501 -11.328 1.00 97.31 99 LYS A C 1
ATOM 748 O O . LYS A 1 99 ? -6.762 -10.794 -12.236 1.00 97.31 99 LYS A O 1
ATOM 753 N N . LEU A 1 100 ? -5.862 -9.261 -10.860 1.00 96.81 100 LEU A N 1
ATOM 754 C CA . LEU A 1 100 ? -6.619 -8.103 -11.335 1.00 96.81 100 LEU A CA 1
ATOM 755 C C . LEU A 1 100 ? -5.904 -7.328 -12.458 1.00 96.81 100 LEU A C 1
ATOM 757 O O . LEU A 1 100 ? -6.297 -6.211 -12.786 1.00 96.81 100 LEU A O 1
ATOM 761 N N . GLY A 1 101 ? -4.848 -7.898 -13.051 1.00 94.31 101 GLY A N 1
ATOM 762 C CA . GLY A 1 101 ? -4.113 -7.277 -14.158 1.00 94.31 101 GLY A CA 1
ATOM 763 C C . GLY A 1 101 ? -3.170 -6.139 -13.749 1.00 94.31 101 GLY A C 1
ATOM 764 O O . GLY A 1 101 ? -2.612 -5.481 -14.619 1.00 94.31 101 GLY A O 1
ATOM 765 N N . ALA A 1 102 ? -2.955 -5.921 -12.452 1.00 95.62 102 ALA A N 1
ATOM 766 C CA . ALA A 1 102 ? -2.022 -4.938 -11.911 1.00 95.62 102 ALA A CA 1
ATOM 767 C C . ALA A 1 102 ? -0.710 -5.593 -11.440 1.00 95.62 102 ALA A C 1
ATOM 769 O O . ALA A 1 102 ? -0.567 -6.818 -11.387 1.00 95.62 102 ALA A O 1
ATOM 770 N N . THR A 1 103 ? 0.263 -4.768 -11.068 1.00 96.00 103 THR A N 1
ATOM 771 C CA . THR A 1 103 ? 1.484 -5.184 -10.364 1.00 96.00 103 THR A CA 1
ATOM 772 C C . THR A 1 103 ? 1.576 -4.473 -9.020 1.00 96.00 103 THR A C 1
ATOM 774 O O . THR A 1 103 ? 0.935 -3.445 -8.799 1.00 96.00 103 THR A O 1
ATOM 777 N N . ALA A 1 104 ? 2.390 -4.996 -8.104 1.00 96.31 104 ALA A N 1
ATOM 778 C CA . ALA A 1 104 ? 2.686 -4.313 -6.853 1.00 96.31 104 ALA A CA 1
ATOM 779 C C . ALA A 1 104 ? 4.146 -4.501 -6.436 1.00 96.31 104 ALA A C 1
ATOM 781 O O . ALA A 1 104 ? 4.761 -5.544 -6.677 1.00 96.31 104 ALA A O 1
ATOM 782 N N . GLN A 1 105 ? 4.708 -3.494 -5.777 1.00 95.81 105 GLN A N 1
ATOM 783 C CA . GLN A 1 105 ? 6.096 -3.483 -5.323 1.00 95.81 105 GLN A CA 1
ATOM 784 C C . GLN A 1 105 ? 6.180 -2.907 -3.917 1.00 95.81 105 GLN A C 1
ATOM 786 O O . GLN A 1 105 ? 5.447 -1.982 -3.590 1.00 95.81 105 GLN A O 1
ATOM 791 N N . VAL A 1 106 ? 7.085 -3.426 -3.083 1.00 96.69 106 VAL A N 1
ATOM 792 C CA . VAL A 1 106 ? 7.397 -2.755 -1.813 1.00 96.69 106 VAL A CA 1
ATOM 793 C C . VAL A 1 106 ? 8.176 -1.496 -2.155 1.00 96.69 106 VAL A C 1
ATOM 795 O O . VAL A 1 106 ? 9.292 -1.580 -2.654 1.00 96.69 106 VAL A O 1
ATOM 798 N N . ALA A 1 107 ? 7.542 -0.348 -1.944 1.00 95.12 107 ALA A N 1
ATOM 799 C CA . ALA A 1 107 ? 8.089 0.959 -2.275 1.00 95.12 107 ALA A CA 1
ATOM 800 C C . ALA A 1 107 ? 8.928 1.532 -1.126 1.00 95.12 107 ALA A C 1
ATOM 802 O O . ALA A 1 107 ? 9.807 2.354 -1.360 1.00 95.12 107 ALA A O 1
ATOM 803 N N . GLY A 1 108 ? 8.667 1.098 0.109 1.00 96.19 108 GLY A N 1
ATOM 804 C CA . GLY A 1 108 ? 9.427 1.540 1.268 1.00 96.19 108 GLY A CA 1
ATOM 805 C C . GLY A 1 108 ? 8.946 0.931 2.578 1.00 96.19 108 GLY A C 1
ATOM 806 O O . GLY A 1 108 ? 7.8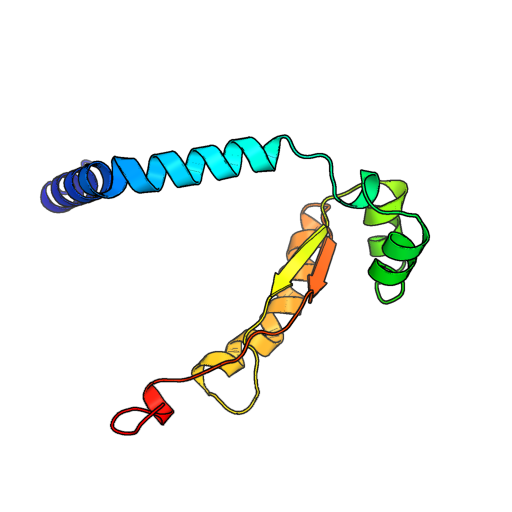63 0.344 2.663 1.00 96.19 108 GLY A O 1
ATOM 807 N N . GLY A 1 109 ? 9.784 1.095 3.595 1.00 96.44 109 GLY A N 1
ATOM 808 C CA . GLY A 1 109 ? 9.436 0.861 4.989 1.00 96.44 109 GLY A CA 1
ATOM 809 C C . GLY A 1 109 ? 9.102 2.173 5.696 1.00 96.44 109 GLY A C 1
ATOM 810 O O . GLY A 1 109 ? 9.589 3.231 5.297 1.00 96.44 109 GLY A O 1
ATOM 811 N N . VAL A 1 110 ? 8.299 2.104 6.752 1.00 96.94 110 VAL A N 1
ATOM 812 C CA . VAL A 1 110 ? 8.117 3.205 7.710 1.00 96.94 110 VAL A CA 1
ATOM 813 C C . VAL A 1 110 ? 8.577 2.770 9.099 1.00 96.94 110 VAL A C 1
ATOM 815 O O . VAL A 1 110 ? 8.521 1.573 9.398 1.00 96.94 110 VAL A O 1
ATOM 818 N N . PRO A 1 111 ? 9.016 3.712 9.957 1.00 93.38 111 PRO A N 1
ATOM 819 C CA . PRO A 1 111 ? 9.281 3.411 11.354 1.00 93.38 111 PRO A CA 1
ATOM 820 C C . PRO A 1 111 ? 8.063 2.778 12.020 1.00 93.38 111 PRO A C 1
ATOM 822 O O . PRO A 1 111 ? 6.915 3.091 11.695 1.00 93.38 111 PRO A O 1
ATOM 825 N N . ALA A 1 112 ? 8.335 1.891 12.963 1.00 91.44 112 ALA A N 1
ATOM 826 C CA . ALA A 1 112 ? 7.326 1.145 13.678 1.00 91.44 112 ALA A CA 1
ATOM 827 C C . ALA A 1 112 ? 7.516 1.335 15.179 1.00 91.44 112 ALA A C 1
ATOM 829 O O . ALA A 1 112 ? 8.634 1.265 15.685 1.00 91.44 112 ALA A O 1
ATOM 830 N N . MET A 1 113 ? 6.409 1.567 15.873 1.00 89.25 113 MET A N 1
ATOM 831 C CA . MET A 1 113 ? 6.350 1.727 17.319 1.00 89.25 113 MET A CA 1
ATOM 832 C C . MET A 1 113 ? 5.143 0.956 17.838 1.00 89.25 113 MET A C 1
ATOM 834 O O . MET A 1 113 ? 4.133 0.835 17.145 1.00 89.25 113 MET A O 1
ATOM 838 N N . CYS A 1 114 ? 5.255 0.415 19.045 1.00 90.12 114 CYS A N 1
ATOM 839 C CA . CYS A 1 114 ? 4.176 -0.317 19.688 1.00 90.12 114 CYS A CA 1
ATOM 840 C C . CYS A 1 114 ? 3.968 0.257 21.081 1.00 90.12 114 CYS A C 1
ATOM 842 O O . CYS A 1 114 ? 4.856 0.137 21.926 1.00 90.12 114 CYS A O 1
ATOM 844 N N . ASP A 1 115 ? 2.782 0.808 21.330 1.00 89.44 115 ASP A N 1
ATOM 845 C CA . ASP A 1 115 ? 2.416 1.320 22.652 1.00 89.44 115 ASP A CA 1
ATOM 846 C C . ASP A 1 115 ? 2.545 0.233 23.720 1.00 89.44 115 ASP A C 1
ATOM 848 O O . ASP A 1 115 ? 3.009 0.509 24.814 1.00 89.44 115 ASP A O 1
ATOM 852 N N . GLY A 1 116 ? 2.254 -1.033 23.396 1.00 85.25 116 GLY A N 1
ATOM 853 C CA . GLY A 1 116 ? 2.453 -2.152 24.327 1.00 85.25 116 GLY A CA 1
ATOM 854 C C . GLY A 1 116 ? 3.904 -2.348 24.796 1.00 85.25 116 GLY A C 1
ATOM 855 O O . GLY A 1 116 ? 4.127 -3.065 25.765 1.00 85.25 116 GLY A O 1
ATOM 856 N N . VAL A 1 117 ? 4.882 -1.725 24.128 1.00 84.00 117 VAL A N 1
ATOM 857 C CA . VAL A 1 117 ? 6.298 -1.708 24.529 1.00 84.00 117 VAL A CA 1
ATOM 858 C C . VAL A 1 117 ? 6.664 -0.405 25.246 1.00 84.00 117 VAL A C 1
ATOM 860 O O . VAL A 1 117 ? 7.420 -0.443 26.211 1.00 84.00 117 VAL A O 1
ATOM 863 N N . THR A 1 118 ? 6.139 0.740 24.802 1.00 86.75 118 THR A N 1
ATOM 864 C CA . THR A 1 118 ? 6.498 2.074 25.327 1.00 86.75 118 THR A CA 1
ATOM 865 C C . THR A 1 118 ? 5.534 2.608 26.394 1.00 86.75 118 THR A C 1
ATOM 867 O O . THR A 1 118 ? 5.713 3.719 26.896 1.00 86.75 118 THR A O 1
ATOM 870 N N . GLN A 1 119 ? 4.492 1.856 26.760 1.00 88.19 119 GLN A N 1
ATOM 871 C CA . GLN A 1 119 ? 3.463 2.313 27.692 1.00 88.19 119 GLN A CA 1
ATOM 872 C C . GLN A 1 119 ? 4.061 2.667 29.061 1.00 88.19 119 GLN A C 1
ATOM 874 O O . GLN A 1 119 ? 4.590 1.819 29.774 1.00 88.19 119 GLN A O 1
ATOM 879 N N . GLY A 1 120 ? 3.909 3.934 29.455 1.00 86.75 120 GLY A N 1
ATOM 880 C CA . GLY A 1 120 ? 4.405 4.447 30.734 1.00 86.75 120 GLY A CA 1
ATOM 881 C C . GLY A 1 120 ? 5.850 4.955 30.703 1.00 86.75 120 GLY A C 1
ATOM 882 O O . GLY A 1 120 ? 6.345 5.401 31.736 1.00 86.75 120 GLY A O 1
ATOM 883 N N . THR A 1 121 ? 6.511 4.947 29.543 1.00 81.69 121 THR A N 1
ATOM 884 C CA . THR A 1 121 ? 7.835 5.548 29.331 1.00 81.69 121 THR A CA 1
ATOM 885 C C . THR A 1 121 ? 7.763 6.662 28.284 1.00 81.69 121 THR A C 1
ATOM 887 O O . THR A 1 121 ? 6.789 6.761 27.539 1.00 81.69 121 THR A O 1
ATOM 890 N N . SER A 1 122 ? 8.787 7.517 28.197 1.00 78.44 122 SER A N 1
ATOM 891 C CA . SER A 1 122 ? 8.956 8.365 27.010 1.00 78.44 122 SER A CA 1
ATOM 892 C C . SER A 1 122 ? 9.142 7.461 25.787 1.00 78.44 122 SER A C 1
ATOM 894 O O . SER A 1 122 ? 10.010 6.586 25.824 1.00 78.44 122 SER A O 1
ATOM 896 N N . GLY A 1 123 ? 8.294 7.635 24.772 1.00 67.50 123 GLY A N 1
ATOM 897 C CA . GLY A 1 123 ? 8.380 6.925 23.491 1.00 67.50 123 GLY A CA 1
ATOM 898 C C . GLY A 1 123 ? 9.452 7.474 22.563 1.00 67.50 123 GLY A C 1
ATOM 899 O O . GLY A 1 123 ? 9.916 8.613 22.800 1.00 67.50 123 GLY A O 1
#